Protein AF-A0A060CAY7-F1 (afdb_monomer_lite)

Secondary structure (DSSP, 8-state):
------------HHHHHHHHHHHHHHHHHHHHHHHHHHHTT-SSS----EEETT-TTS-HHHHGGG-SS-EEE----TT--GGGS----

InterPro domains:
  IPR003476 Glycoside hydrolase, family 42 [PTHR36447] (9-79)
  IPR013529 Glycoside hydrolase, family 42, N-terminal [PF02449] (11-79)
  IPR017853 Glycoside hydrolase superfamily [SSF51445] (13-77)

Foldseek 3Di:
DDDDPPPPPPPPVVVVVVVLVVVQVVVLVVQLVVVVVVCVPDVDDWDEDAAEQPDPSHDVVVNVVSGRDYHYDADDDPPRDPVRRPDDD

Radius of gyration: 19.35 Å; chains: 1; bounding box: 36×37×62 Å

Organism: NCBI:txid165187

pLDDT: mean 86.09, std 16.67, range [41.31, 98.62]

Structure (mmCIF, N/CA/C/O backbone):
data_AF-A0A060CAY7-F1
#
_entry.id   AF-A0A060CAY7-F1
#
loop_
_atom_site.group_PDB
_atom_site.id
_atom_site.type_symbol
_atom_site.label_atom_id
_atom_site.label_alt_id
_atom_site.label_comp_id
_atom_site.label_asym_id
_atom_site.label_entity_id
_atom_site.label_seq_id
_atom_site.pdbx_PDB_ins_code
_atom_site.Cartn_x
_atom_site.Cartn_y
_atom_site.Cartn_z
_atom_site.occupancy
_atom_site.B_iso_or_equiv
_atom_site.auth_seq_id
_atom_site.auth_comp_id
_atom_site.auth_asy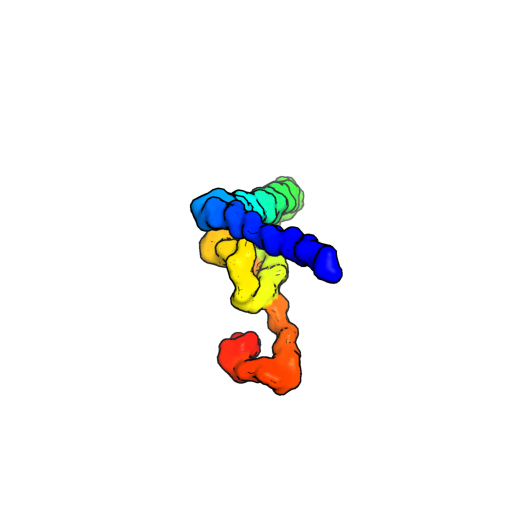m_id
_atom_site.auth_atom_id
_atom_site.pdbx_PDB_model_num
ATOM 1 N N . MET A 1 1 ? 14.914 4.859 -48.885 1.00 43.59 1 MET A N 1
ATOM 2 C CA . MET A 1 1 ? 15.790 5.594 -47.954 1.00 43.59 1 MET A CA 1
ATOM 3 C C . MET A 1 1 ? 14.911 6.617 -47.259 1.00 43.59 1 MET A C 1
ATOM 5 O O . MET A 1 1 ? 14.746 7.711 -47.771 1.00 43.59 1 MET A O 1
ATOM 9 N N . GLU A 1 2 ? 14.261 6.211 -46.173 1.00 41.69 2 GLU A N 1
ATOM 10 C CA . GLU A 1 2 ? 13.443 7.089 -45.334 1.00 41.69 2 GLU A CA 1
ATOM 11 C C . GLU A 1 2 ? 13.809 6.754 -43.891 1.00 41.69 2 GLU A C 1
ATOM 13 O O . GLU A 1 2 ? 13.774 5.597 -43.471 1.00 41.69 2 GLU A O 1
ATOM 18 N N . THR A 1 3 ? 14.356 7.751 -43.213 1.00 44.72 3 THR A N 1
ATOM 19 C CA . THR A 1 3 ? 15.019 7.649 -41.919 1.00 44.72 3 THR A CA 1
ATOM 20 C C . THR A 1 3 ? 13.989 7.407 -40.827 1.00 44.72 3 THR A C 1
ATOM 22 O O . THR A 1 3 ? 13.157 8.272 -40.559 1.00 44.72 3 THR A O 1
ATOM 25 N N . ALA A 1 4 ? 14.068 6.247 -40.174 1.00 50.94 4 ALA A N 1
ATOM 26 C CA . ALA A 1 4 ? 13.404 6.025 -38.901 1.00 50.94 4 ALA A CA 1
ATOM 27 C C . ALA A 1 4 ? 13.908 7.088 -37.914 1.00 50.94 4 ALA A C 1
ATOM 29 O O . ALA A 1 4 ? 15.102 7.145 -37.622 1.00 50.94 4 ALA A O 1
ATOM 30 N 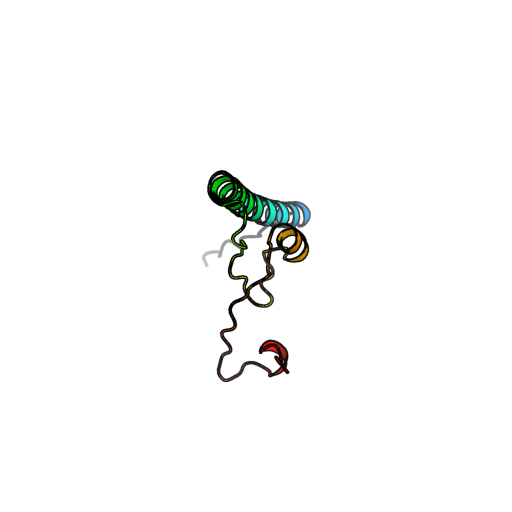N . LEU A 1 5 ? 13.013 7.958 -37.438 1.00 54.16 5 LEU A N 1
ATOM 31 C CA . LEU A 1 5 ? 13.305 8.815 -36.297 1.00 54.16 5 LEU A CA 1
ATOM 32 C C . LEU A 1 5 ? 13.599 7.908 -35.097 1.00 54.16 5 LEU A C 1
ATOM 34 O O . LEU A 1 5 ? 12.685 7.361 -34.479 1.00 54.16 5 LEU A O 1
ATOM 38 N N . GLU A 1 6 ? 14.878 7.756 -34.768 1.00 55.94 6 GLU A N 1
ATOM 39 C CA . GLU A 1 6 ? 15.322 7.273 -33.468 1.00 55.94 6 GLU A CA 1
ATOM 40 C C . GLU A 1 6 ? 14.763 8.224 -32.402 1.00 55.94 6 GLU A C 1
ATOM 42 O O . GLU A 1 6 ? 15.251 9.337 -32.198 1.00 55.94 6 GLU A O 1
ATOM 47 N N . ARG A 1 7 ? 13.682 7.808 -31.736 1.00 55.94 7 ARG A N 1
ATOM 48 C CA . ARG A 1 7 ? 13.186 8.468 -30.528 1.00 55.94 7 ARG A CA 1
ATOM 49 C C . ARG A 1 7 ? 14.210 8.231 -29.423 1.00 55.94 7 ARG A C 1
ATOM 51 O O . ARG A 1 7 ? 14.131 7.247 -28.694 1.00 55.94 7 ARG A O 1
ATOM 58 N N . THR A 1 8 ? 15.161 9.142 -29.277 1.00 55.12 8 THR A N 1
ATOM 59 C CA . THR A 1 8 ? 15.970 9.238 -28.064 1.00 55.12 8 THR A CA 1
ATOM 60 C C . THR A 1 8 ? 15.052 9.660 -26.920 1.00 55.12 8 THR A C 1
ATOM 62 O O . THR A 1 8 ? 14.731 10.834 -26.743 1.00 55.12 8 THR A O 1
ATOM 65 N N . SER A 1 9 ? 14.569 8.691 -26.141 1.00 62.56 9 SER A N 1
ATOM 66 C CA . SER A 1 9 ? 13.922 8.978 -24.865 1.00 62.56 9 SER A CA 1
ATOM 67 C C . SER A 1 9 ? 14.989 9.510 -23.914 1.00 62.56 9 SER A C 1
ATOM 69 O O . SER A 1 9 ? 15.739 8.740 -23.314 1.00 62.56 9 SER A O 1
ATOM 71 N N . VAL A 1 10 ? 15.085 10.832 -23.788 1.00 61.34 10 VAL A N 1
ATOM 72 C CA . VAL A 1 10 ? 15.883 11.448 -22.728 1.00 61.34 10 VAL A CA 1
ATOM 73 C C . VAL A 1 10 ? 15.122 11.232 -21.425 1.00 61.34 10 VAL A C 1
ATOM 75 O O . VAL A 1 10 ? 14.251 12.012 -21.049 1.00 61.34 10 VAL A O 1
ATOM 78 N N . VAL A 1 11 ? 15.403 10.118 -20.756 1.00 65.56 11 VAL A N 1
ATOM 79 C CA . VAL A 1 11 ? 14.899 9.870 -19.410 1.00 65.56 11 VAL A CA 1
ATOM 80 C C . VAL A 1 11 ? 15.824 10.606 -18.454 1.00 65.56 11 VAL A C 1
ATOM 82 O O . VAL A 1 11 ? 16.963 10.199 -18.230 1.00 65.56 11 VAL A O 1
ATOM 85 N N . ILE A 1 12 ? 15.337 11.699 -17.870 1.00 82.50 12 ILE A N 1
ATOM 86 C CA . ILE A 1 12 ? 15.989 12.285 -16.700 1.00 82.50 12 ILE A CA 1
ATOM 87 C C . ILE A 1 12 ? 15.731 11.305 -15.554 1.00 82.50 12 ILE A C 1
ATOM 89 O O . ILE A 1 12 ? 14.642 11.282 -14.987 1.00 82.50 12 ILE A O 1
ATOM 93 N N . SER A 1 13 ? 16.715 10.450 -15.260 1.00 85.62 13 SER A N 1
ATOM 94 C CA . SER A 1 13 ? 16.579 9.330 -14.315 1.00 85.62 13 SER A CA 1
ATOM 95 C C . SER A 1 13 ? 15.963 9.737 -12.971 1.00 85.62 13 SER A C 1
ATOM 97 O O . SER A 1 13 ? 15.161 8.985 -12.423 1.00 85.62 13 SER A O 1
ATOM 99 N N . GLY A 1 14 ? 16.303 10.926 -12.461 1.00 90.38 14 GLY A N 1
ATOM 100 C CA . GLY A 1 14 ? 15.728 11.458 -11.222 1.00 90.38 14 GLY A CA 1
ATOM 101 C C . GLY A 1 14 ? 14.224 11.723 -11.326 1.00 90.38 14 GLY A C 1
ATOM 102 O O . GLY A 1 14 ? 13.468 11.260 -10.481 1.00 90.38 14 GLY A O 1
ATOM 103 N N . LEU A 1 15 ? 13.768 12.361 -12.411 1.00 92.44 15 LEU A N 1
ATOM 104 C CA . LEU A 1 15 ? 12.342 12.644 -12.618 1.00 92.44 15 LEU A CA 1
ATOM 105 C C . LEU A 1 15 ? 11.511 11.365 -12.755 1.00 92.44 15 LEU A C 1
ATOM 107 O O . LEU A 1 15 ? 10.394 11.309 -12.253 1.00 92.44 15 LEU A O 1
ATOM 111 N N . LEU A 1 16 ? 12.046 10.325 -13.405 1.00 91.62 16 LEU A N 1
ATOM 112 C CA . LEU A 1 16 ? 11.355 9.035 -13.481 1.00 91.62 16 LEU A CA 1
ATOM 113 C C . LEU A 1 16 ? 11.213 8.394 -12.094 1.00 91.62 16 LEU A C 1
ATOM 115 O O . LEU A 1 16 ? 10.169 7.826 -11.778 1.00 91.62 16 LEU A O 1
ATOM 119 N N . GLN A 1 17 ? 12.255 8.474 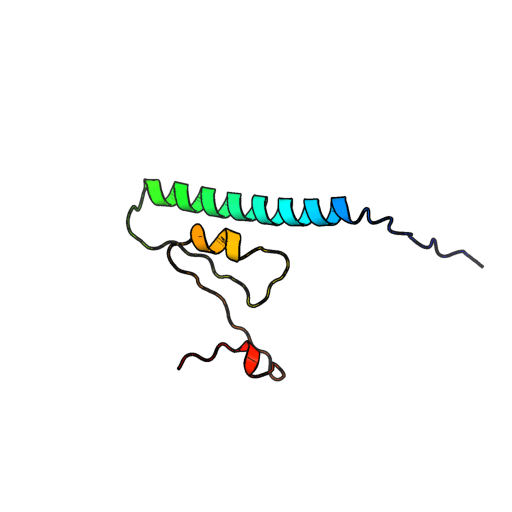-11.268 1.00 92.00 17 GLN A N 1
ATOM 120 C CA . GLN A 1 17 ? 12.222 7.939 -9.911 1.00 92.00 17 GLN A CA 1
ATOM 121 C C . GLN A 1 17 ? 11.231 8.702 -9.026 1.00 92.00 17 GLN A C 1
ATOM 123 O O . GLN A 1 17 ? 10.456 8.076 -8.305 1.00 92.00 17 GLN A O 1
ATOM 128 N N . ASP A 1 18 ? 11.208 10.030 -9.123 1.00 94.94 18 ASP A N 1
ATOM 129 C CA . ASP A 1 18 ? 10.251 10.856 -8.387 1.00 94.94 18 ASP A CA 1
ATOM 130 C C . ASP A 1 18 ? 8.819 10.618 -8.866 1.00 94.94 18 ASP A C 1
ATOM 132 O O . ASP A 1 18 ? 7.908 10.526 -8.048 1.00 94.94 18 ASP A O 1
ATOM 136 N N . TYR A 1 19 ? 8.613 10.398 -10.166 1.00 93.62 19 TYR A N 1
ATOM 137 C CA . TYR A 1 19 ? 7.301 10.023 -10.684 1.00 93.62 19 TYR A CA 1
ATOM 138 C C . TYR A 1 19 ? 6.811 8.684 -10.114 1.00 93.62 19 TYR A C 1
ATOM 140 O O . TYR A 1 19 ? 5.646 8.575 -9.743 1.00 93.62 19 TYR A O 1
ATOM 148 N N . ARG A 1 20 ? 7.685 7.678 -9.972 1.00 93.88 20 ARG A N 1
ATOM 149 C CA . ARG A 1 20 ? 7.322 6.397 -9.333 1.00 93.88 20 ARG A CA 1
ATOM 150 C C . ARG A 1 20 ? 6.955 6.563 -7.859 1.00 93.88 20 ARG A C 1
ATOM 152 O O . ARG A 1 20 ? 5.964 5.991 -7.420 1.00 93.88 20 ARG A O 1
ATOM 159 N N . ARG A 1 21 ? 7.718 7.374 -7.116 1.00 95.56 21 ARG A N 1
ATOM 160 C CA . ARG A 1 21 ? 7.405 7.710 -5.716 1.00 95.56 21 ARG A CA 1
ATOM 161 C C . ARG A 1 21 ? 6.039 8.379 -5.610 1.00 95.56 21 ARG A C 1
ATOM 163 O O . ARG A 1 21 ? 5.204 7.930 -4.836 1.00 95.56 21 ARG A O 1
ATOM 170 N N . TYR A 1 22 ? 5.791 9.369 -6.467 1.00 96.38 22 TYR A N 1
ATOM 171 C CA . TYR A 1 22 ? 4.506 10.052 -6.552 1.00 96.38 22 TYR A CA 1
ATOM 172 C C . TYR A 1 22 ? 3.351 9.091 -6.864 1.00 96.38 22 TYR A C 1
ATOM 174 O O . TYR A 1 22 ? 2.310 9.177 -6.223 1.00 96.38 22 TYR A O 1
ATOM 182 N N . GLN A 1 23 ? 3.511 8.166 -7.818 1.00 97.00 23 GLN A N 1
ATOM 183 C CA . GLN A 1 23 ? 2.465 7.186 -8.139 1.00 97.00 23 GLN A CA 1
ATOM 184 C C . GLN A 1 23 ? 2.142 6.286 -6.940 1.00 97.00 23 GLN A C 1
ATOM 186 O O . GLN A 1 23 ? 0.971 6.135 -6.596 1.00 97.00 23 GLN A O 1
ATOM 191 N N . ASN A 1 24 ? 3.167 5.765 -6.259 1.00 97.00 24 ASN A N 1
ATOM 192 C CA . ASN A 1 24 ? 2.979 4.980 -5.043 1.00 97.00 24 ASN A CA 1
ATOM 193 C C . ASN A 1 24 ? 2.233 5.773 -3.952 1.00 97.00 24 ASN A C 1
ATOM 195 O O . ASN A 1 24 ? 1.265 5.270 -3.384 1.00 97.00 24 ASN A O 1
ATOM 199 N N . GLU A 1 25 ? 2.643 7.017 -3.693 1.00 97.88 25 GLU A N 1
ATOM 200 C CA . GLU A 1 25 ? 2.005 7.891 -2.700 1.00 97.88 25 GLU A CA 1
ATOM 201 C C . GLU A 1 25 ? 0.556 8.231 -3.070 1.00 97.88 25 GLU A C 1
ATOM 203 O O . GLU A 1 25 ? -0.322 8.203 -2.211 1.00 97.88 25 GLU A O 1
ATOM 208 N N . ALA A 1 26 ? 0.282 8.510 -4.347 1.00 98.06 26 ALA A N 1
ATOM 209 C CA . ALA A 1 26 ? -1.058 8.829 -4.826 1.00 98.06 26 ALA A CA 1
ATOM 210 C C . ALA A 1 26 ? -2.018 7.642 -4.657 1.00 98.06 26 ALA A C 1
ATOM 212 O O . ALA A 1 26 ? -3.141 7.821 -4.188 1.00 98.06 26 ALA A O 1
ATOM 213 N N . GLN A 1 27 ? -1.575 6.426 -4.987 1.00 97.88 27 GLN A N 1
ATOM 214 C CA . GLN A 1 27 ? -2.382 5.219 -4.797 1.00 97.88 27 GLN A CA 1
ATOM 215 C C . GLN A 1 27 ? -2.590 4.898 -3.311 1.00 97.88 27 GLN A C 1
ATOM 217 O O . GLN A 1 27 ? -3.701 4.547 -2.911 1.00 97.88 27 GLN A O 1
ATOM 222 N N . LEU A 1 28 ? -1.559 5.074 -2.478 1.00 98.25 28 LEU A N 1
ATOM 223 C CA . LEU A 1 28 ? -1.676 4.895 -1.030 1.00 98.25 28 LEU A CA 1
ATOM 224 C C . LEU A 1 28 ? -2.647 5.912 -0.413 1.00 98.25 28 LEU A C 1
ATOM 226 O O . LEU A 1 28 ? -3.431 5.560 0.466 1.00 98.25 28 LEU A O 1
ATOM 230 N N . ALA A 1 29 ? -2.647 7.156 -0.898 1.00 98.56 29 ALA A N 1
ATOM 231 C CA . ALA A 1 29 ? -3.585 8.184 -0.459 1.00 98.56 29 ALA A CA 1
ATOM 232 C C . ALA A 1 29 ? -5.042 7.820 -0.785 1.00 98.56 29 ALA A C 1
ATOM 234 O O . ALA A 1 29 ? -5.920 8.065 0.041 1.00 98.56 29 ALA A O 1
ATOM 235 N N . CYS A 1 30 ? -5.306 7.196 -1.941 1.00 98.56 30 CYS A N 1
ATOM 236 C CA . CYS A 1 30 ? -6.635 6.660 -2.254 1.00 98.56 30 CYS A CA 1
ATOM 237 C C . CYS A 1 30 ? -7.062 5.600 -1.231 1.00 98.56 30 CYS A C 1
ATOM 239 O O . CYS A 1 30 ? -8.138 5.715 -0.648 1.00 98.56 30 CYS A O 1
ATOM 241 N N . PHE A 1 31 ? -6.191 4.625 -0.952 1.00 98.50 31 PHE A N 1
ATOM 242 C CA . PHE A 1 31 ? -6.464 3.587 0.042 1.00 98.50 31 PHE A CA 1
ATOM 243 C C . PHE A 1 31 ? -6.725 4.168 1.442 1.00 98.50 31 PHE A C 1
ATOM 245 O O . PHE A 1 31 ? -7.707 3.801 2.083 1.00 98.50 31 PHE A O 1
ATOM 252 N N . ILE A 1 32 ? -5.889 5.104 1.910 1.00 98.56 32 ILE A N 1
ATOM 253 C CA . ILE A 1 32 ? -6.069 5.775 3.209 1.00 98.56 32 ILE A CA 1
ATOM 254 C C . ILE A 1 32 ? -7.401 6.530 3.249 1.00 98.56 32 ILE A C 1
ATOM 256 O O . ILE A 1 32 ? -8.124 6.433 4.237 1.00 98.56 32 ILE A O 1
ATOM 260 N N . GLY A 1 33 ? -7.747 7.246 2.176 1.00 98.62 33 GLY A N 1
ATOM 261 C CA . GLY A 1 33 ? -9.008 7.979 2.089 1.00 98.62 33 GLY A CA 1
ATOM 262 C C . GLY A 1 33 ? -10.228 7.066 2.217 1.00 98.62 33 GLY A C 1
ATOM 263 O O . GLY A 1 33 ? -11.152 7.379 2.966 1.00 98.62 33 GLY A O 1
ATOM 264 N N . GLU A 1 34 ? -10.219 5.918 1.536 1.00 98.56 34 GLU A N 1
ATOM 265 C CA . GLU A 1 34 ? -11.281 4.914 1.654 1.00 98.56 34 GLU A CA 1
ATOM 266 C C . GLU A 1 34 ? -11.315 4.275 3.048 1.00 98.56 34 GLU A C 1
ATOM 268 O O . GLU A 1 34 ? -12.382 4.192 3.657 1.00 98.56 34 GLU A O 1
ATOM 273 N N . ARG A 1 35 ? -10.154 3.883 3.590 1.00 98.19 35 ARG A N 1
ATOM 274 C CA . ARG A 1 35 ? -10.025 3.325 4.944 1.00 98.19 35 ARG A CA 1
ATOM 275 C C . ARG A 1 35 ? -10.622 4.265 5.985 1.00 98.19 35 ARG A C 1
ATOM 277 O O . ARG A 1 35 ? -11.438 3.835 6.797 1.00 98.19 35 ARG A O 1
ATOM 284 N N . ASP A 1 36 ? -10.227 5.534 5.958 1.00 98.31 36 ASP A N 1
ATOM 285 C CA . ASP A 1 36 ? -10.662 6.533 6.933 1.00 98.31 36 ASP A CA 1
ATOM 286 C C . ASP A 1 36 ? -12.164 6.809 6.798 1.00 98.31 36 ASP A C 1
ATOM 288 O O . ASP A 1 36 ? -12.861 6.905 7.808 1.00 98.31 36 ASP A O 1
ATOM 292 N N . ALA A 1 37 ? -12.691 6.846 5.568 1.00 98.38 37 ALA A N 1
ATOM 293 C CA . ALA A 1 37 ? -14.126 6.974 5.323 1.00 98.38 37 ALA A CA 1
ATOM 294 C C . ALA A 1 37 ? -14.926 5.777 5.868 1.00 98.38 37 ALA A C 1
ATOM 296 O O . ALA A 1 37 ? -15.976 5.971 6.480 1.00 98.38 37 ALA A O 1
ATOM 297 N N . ILE A 1 38 ? -14.427 4.546 5.703 1.00 98.12 38 ILE A N 1
ATOM 298 C CA . ILE A 1 38 ? -15.032 3.343 6.296 1.00 98.12 38 ILE A CA 1
ATOM 299 C C . ILE A 1 38 ? -14.997 3.429 7.828 1.00 98.12 38 ILE A C 1
ATOM 301 O O . ILE A 1 38 ? -15.988 3.107 8.484 1.00 98.12 38 ILE A O 1
ATOM 305 N N . ARG A 1 39 ? -13.898 3.927 8.408 1.00 97.56 39 ARG A N 1
ATOM 306 C CA . ARG A 1 39 ? -13.689 3.998 9.864 1.00 97.56 39 ARG A CA 1
ATOM 307 C C . ARG A 1 39 ? -14.629 4.946 10.599 1.00 97.56 39 ARG A C 1
ATOM 309 O O . ARG A 1 39 ? -14.857 4.752 11.787 1.00 97.56 39 ARG A O 1
ATOM 316 N N . VAL A 1 40 ? -15.242 5.896 9.892 1.00 98.12 40 VAL A N 1
ATOM 317 C CA . VAL A 1 40 ? -16.337 6.729 10.422 1.00 98.12 40 VAL A CA 1
ATOM 318 C C . VAL A 1 40 ? -17.596 5.902 10.726 1.00 98.12 40 VAL A C 1
ATOM 320 O O . VAL A 1 40 ? -18.397 6.292 11.574 1.00 98.12 40 VAL A O 1
ATOM 323 N N . HIS A 1 41 ? -17.790 4.774 10.039 1.00 98.31 41 HIS A N 1
ATOM 324 C CA . HIS A 1 41 ? -19.005 3.958 10.123 1.00 98.31 41 HIS A CA 1
ATOM 325 C C . HIS A 1 41 ? -18.787 2.573 10.743 1.00 98.31 41 HIS A C 1
ATOM 327 O O . HIS A 1 41 ? -19.733 2.004 11.286 1.00 98.31 41 HIS A O 1
ATOM 333 N N . ASP A 1 42 ? -17.568 2.038 10.681 1.00 98.00 42 ASP A N 1
ATOM 334 C CA . ASP A 1 42 ? -17.183 0.775 11.305 1.00 98.00 42 ASP A CA 1
ATOM 335 C C . ASP A 1 42 ? -15.804 0.903 11.953 1.00 98.00 42 ASP A C 1
ATOM 337 O O . ASP A 1 42 ? -14.773 0.914 11.277 1.00 98.00 42 ASP A O 1
ATOM 341 N N . GLU A 1 43 ? -15.791 0.968 13.281 1.00 96.44 43 GLU A N 1
ATOM 342 C CA . GLU A 1 43 ? -14.586 1.180 14.083 1.00 96.44 43 GLU A CA 1
ATOM 343 C C . GLU A 1 43 ? -13.703 -0.071 14.221 1.00 96.44 43 GLU A C 1
ATOM 345 O O . GLU A 1 43 ? -12.540 0.051 14.599 1.00 96.44 43 GLU A O 1
ATOM 350 N N . SER A 1 44 ? -14.227 -1.273 13.950 1.00 96.88 44 SER A N 1
ATOM 351 C CA . SER A 1 44 ? -13.629 -2.515 14.471 1.00 96.88 44 SER A CA 1
ATOM 352 C C . SER A 1 44 ? -13.280 -3.570 13.425 1.00 96.88 44 SER A C 1
ATOM 354 O O . SER A 1 44 ? -12.350 -4.347 13.643 1.00 96.88 44 SER A O 1
ATOM 356 N N . THR A 1 45 ? -13.981 -3.616 12.288 1.00 98.12 45 THR A N 1
ATOM 357 C CA . THR A 1 45 ? -13.711 -4.635 11.262 1.00 98.12 45 THR A CA 1
ATOM 358 C C . THR A 1 45 ? -12.338 -4.400 10.620 1.00 98.12 45 THR A C 1
ATOM 360 O O . THR A 1 45 ? -12.078 -3.278 10.185 1.00 98.12 45 THR A O 1
ATOM 363 N N . PRO A 1 46 ? -11.440 -5.398 10.525 1.00 98.06 46 PRO A N 1
ATOM 364 C CA . PRO A 1 46 ? -10.128 -5.212 9.902 1.00 98.06 46 PRO A CA 1
ATOM 365 C C . PRO A 1 46 ? -10.226 -4.757 8.439 1.00 98.06 46 PRO A C 1
ATOM 367 O O . PRO A 1 46 ? -11.002 -5.315 7.664 1.00 98.06 46 PRO A O 1
ATOM 370 N N . ILE A 1 47 ? -9.411 -3.777 8.050 1.00 98.38 47 ILE A N 1
ATOM 371 C CA . ILE A 1 47 ? -9.318 -3.251 6.686 1.00 98.38 47 ILE A CA 1
ATOM 372 C C . ILE A 1 47 ? -8.033 -3.761 6.025 1.00 98.38 47 ILE A C 1
ATOM 37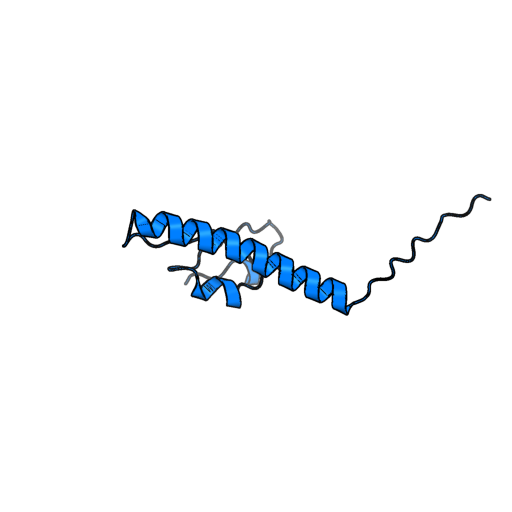4 O O . ILE A 1 47 ? -6.935 -3.691 6.583 1.00 98.38 47 ILE A O 1
ATOM 378 N N . THR A 1 48 ? -8.176 -4.266 4.802 1.00 98.38 48 THR A N 1
ATOM 379 C CA . THR A 1 48 ? -7.080 -4.752 3.960 1.00 98.38 48 THR A CA 1
ATOM 380 C C . THR A 1 48 ? -7.354 -4.425 2.493 1.00 98.38 48 THR A C 1
ATOM 382 O O . THR A 1 48 ? -8.441 -3.979 2.133 1.00 98.38 48 THR A O 1
ATOM 385 N N . THR A 1 49 ? -6.361 -4.661 1.646 1.00 97.75 49 THR A N 1
ATOM 386 C CA . THR A 1 49 ? -6.469 -4.701 0.190 1.00 97.75 49 THR A CA 1
ATOM 387 C C . THR A 1 49 ? -5.550 -5.804 -0.322 1.00 97.75 49 THR A C 1
ATOM 389 O O . THR A 1 49 ? -4.513 -6.079 0.285 1.00 97.75 49 THR A O 1
ATOM 392 N N . ASN A 1 50 ? -5.941 -6.460 -1.406 1.00 96.38 50 ASN A N 1
ATOM 393 C CA . ASN A 1 50 ? -5.212 -7.583 -1.974 1.00 96.38 50 ASN A CA 1
ATOM 394 C C . ASN A 1 50 ? -3.969 -7.097 -2.736 1.00 96.38 50 ASN A C 1
ATOM 396 O O . ASN A 1 50 ? -4.052 -6.533 -3.826 1.00 96.38 50 ASN A O 1
ATOM 400 N N . LEU A 1 51 ? -2.791 -7.317 -2.151 1.00 95.69 51 LEU A N 1
ATOM 401 C CA . LEU A 1 51 ? -1.509 -6.999 -2.779 1.00 95.69 51 LEU A CA 1
ATOM 402 C C . LEU A 1 51 ? -1.103 -8.056 -3.822 1.00 95.69 51 LEU A C 1
ATOM 404 O O . LEU A 1 51 ? -1.664 -9.146 -3.898 1.00 95.69 51 LEU A O 1
ATOM 408 N N . MET A 1 52 ? -0.091 -7.749 -4.629 1.00 92.31 52 MET A N 1
ATOM 409 C CA . MET A 1 52 ? 0.385 -8.601 -5.720 1.00 92.31 52 MET A CA 1
ATOM 410 C C . MET A 1 52 ? 1.850 -8.969 -5.500 1.00 92.31 52 MET A C 1
ATOM 412 O O . MET A 1 52 ? 2.695 -8.083 -5.554 1.00 92.31 52 MET A O 1
ATOM 416 N N . GLY A 1 53 ? 2.156 -10.264 -5.348 1.00 83.81 53 GLY A N 1
ATOM 417 C CA . GLY A 1 53 ? 3.508 -10.851 -5.241 1.00 83.81 53 GLY A CA 1
ATOM 418 C C . GLY A 1 53 ? 4.683 -9.873 -5.046 1.00 83.81 53 GLY A C 1
ATOM 419 O O . GLY A 1 53 ? 4.740 -9.118 -4.081 1.00 83.81 53 GLY A O 1
ATOM 420 N N . THR A 1 54 ? 5.653 -9.888 -5.964 1.00 80.88 54 THR A N 1
ATOM 421 C CA . THR A 1 54 ? 6.774 -8.928 -5.981 1.00 80.88 54 THR A CA 1
ATOM 422 C C . THR A 1 54 ? 6.514 -7.789 -6.970 1.00 80.88 54 THR A C 1
ATOM 424 O O . THR A 1 54 ? 7.329 -7.537 -7.867 1.00 80.88 54 THR A O 1
ATOM 427 N N . PHE A 1 55 ? 5.346 -7.150 -6.883 1.00 83.62 55 PHE A N 1
ATOM 428 C CA . PHE A 1 55 ? 4.995 -6.034 -7.757 1.00 83.62 55 PHE A CA 1
ATOM 429 C C . PHE A 1 55 ? 5.862 -4.807 -7.444 1.00 83.62 55 PHE A C 1
ATOM 431 O O . PHE A 1 55 ? 5.899 -4.327 -6.317 1.00 83.62 55 PHE A O 1
ATOM 438 N N . LYS A 1 56 ? 6.612 -4.325 -8.441 1.00 81.56 56 LYS A N 1
ATOM 439 C CA . LYS A 1 56 ? 7.716 -3.371 -8.225 1.00 81.56 56 LYS A CA 1
ATOM 440 C C . LYS A 1 56 ? 7.299 -1.904 -8.195 1.00 81.56 56 LYS A C 1
ATOM 442 O O . LYS A 1 56 ? 8.115 -1.071 -7.808 1.00 81.56 56 LYS A O 1
ATOM 447 N N . ASP A 1 57 ? 6.089 -1.588 -8.642 1.00 87.38 57 ASP A N 1
ATOM 448 C CA . ASP A 1 57 ? 5.657 -0.194 -8.777 1.00 87.38 57 ASP A CA 1
ATOM 449 C C . ASP A 1 57 ? 5.067 0.374 -7.474 1.00 87.38 57 ASP A C 1
ATOM 451 O O . ASP A 1 57 ? 4.926 1.589 -7.358 1.00 87.38 57 ASP A O 1
ATOM 455 N N . LEU A 1 58 ? 4.787 -0.481 -6.480 1.00 91.81 58 LEU A N 1
ATOM 456 C CA . LEU A 1 58 ? 4.312 -0.087 -5.152 1.00 91.81 58 LEU A CA 1
ATOM 457 C C . LEU A 1 58 ? 5.329 -0.445 -4.066 1.00 91.81 58 LEU A C 1
ATOM 459 O O . LEU A 1 58 ? 5.913 -1.528 -4.064 1.00 91.81 58 LEU A O 1
ATOM 463 N N . ASP A 1 59 ? 5.505 0.461 -3.109 1.00 94.88 59 ASP A N 1
ATOM 464 C CA . ASP A 1 59 ? 6.342 0.254 -1.932 1.00 94.88 59 ASP A CA 1
ATOM 465 C C . ASP A 1 59 ? 5.514 -0.360 -0.798 1.00 94.88 59 ASP A C 1
ATOM 467 O O . ASP A 1 59 ? 4.967 0.338 0.057 1.00 94.88 59 ASP A O 1
ATOM 471 N N . TYR A 1 60 ? 5.427 -1.690 -0.761 1.00 94.50 60 TYR A N 1
ATOM 472 C CA . TYR A 1 60 ? 4.639 -2.385 0.260 1.00 94.50 60 TYR A CA 1
ATOM 473 C C . TYR A 1 60 ? 5.112 -2.159 1.700 1.00 94.50 60 TYR A C 1
ATOM 475 O O . TYR A 1 60 ? 4.318 -2.343 2.623 1.00 94.50 60 TYR A O 1
ATOM 483 N N . PHE A 1 61 ? 6.343 -1.687 1.922 1.00 94.81 61 PHE A N 1
ATOM 484 C CA . PHE A 1 61 ? 6.783 -1.301 3.264 1.00 94.81 61 PHE A CA 1
ATOM 485 C C . PHE A 1 61 ? 6.141 0.008 3.728 1.00 94.81 61 PHE A C 1
ATOM 487 O O . PHE A 1 61 ? 5.922 0.180 4.926 1.00 94.81 61 PHE A O 1
ATOM 494 N N . GLN A 1 62 ? 5.790 0.907 2.804 1.00 96.25 62 GLN A N 1
ATOM 495 C CA . GLN A 1 62 ? 4.986 2.090 3.117 1.00 96.25 62 GLN A CA 1
ATOM 496 C C . GLN A 1 62 ? 3.494 1.764 3.263 1.00 96.25 62 GLN A C 1
ATOM 498 O O . GLN A 1 62 ? 2.816 2.390 4.077 1.00 96.25 62 GLN A O 1
ATOM 503 N N . TRP A 1 63 ? 2.986 0.780 2.512 1.00 97.44 63 TRP A N 1
ATOM 504 C CA . TRP A 1 63 ? 1.578 0.369 2.578 1.00 97.44 63 TRP A CA 1
ATOM 505 C C . TRP A 1 63 ? 1.244 -0.426 3.839 1.00 97.44 63 TRP A C 1
ATOM 507 O O . TRP A 1 63 ? 0.225 -0.156 4.466 1.00 97.44 63 TRP A O 1
ATOM 517 N N . GLY A 1 64 ? 2.097 -1.378 4.232 1.00 96.50 64 GLY A N 1
ATOM 518 C CA . GLY A 1 64 ? 1.843 -2.295 5.348 1.00 96.50 64 GLY A CA 1
ATOM 519 C C . GLY A 1 64 ? 1.353 -1.616 6.637 1.00 96.50 64 GLY A C 1
ATOM 520 O O . GLY A 1 64 ? 0.332 -2.041 7.168 1.00 96.50 64 GLY A O 1
ATOM 521 N N . PRO A 1 65 ? 1.989 -0.525 7.115 1.00 97.38 65 PRO A N 1
ATOM 522 C CA . PRO A 1 65 ? 1.544 0.204 8.307 1.00 97.38 65 PRO A CA 1
ATOM 523 C C . PRO A 1 65 ? 0.157 0.856 8.209 1.00 97.38 65 PRO A C 1
ATOM 525 O O . PRO A 1 65 ? -0.373 1.291 9.227 1.00 97.38 65 PRO A O 1
ATOM 528 N N . GLN A 1 66 ? -0.413 0.988 7.008 1.00 97.81 66 GLN A N 1
ATOM 529 C CA . GLN A 1 66 ? -1.734 1.585 6.798 1.00 97.81 66 GLN A CA 1
ATOM 530 C C . GLN A 1 66 ? -2.867 0.550 6.808 1.00 97.81 66 GLN A C 1
ATOM 532 O O . GLN A 1 66 ? -4.032 0.951 6.789 1.00 97.81 66 GLN A O 1
ATOM 537 N N . MET A 1 67 ? -2.534 -0.744 6.836 1.00 97.75 67 MET A N 1
ATOM 538 C CA . MET A 1 67 ? -3.455 -1.880 6.759 1.00 97.75 67 MET A CA 1
ATOM 539 C C . MET A 1 67 ? -3.508 -2.606 8.109 1.00 97.75 67 MET A C 1
ATOM 541 O O . MET A 1 67 ? -2.481 -2.754 8.769 1.00 97.75 67 MET A O 1
ATOM 545 N N . ASP A 1 68 ? -4.677 -3.119 8.499 1.00 97.75 68 ASP A N 1
ATOM 546 C CA . ASP A 1 68 ? -4.807 -3.889 9.749 1.00 97.75 68 ASP A CA 1
ATOM 547 C C . ASP A 1 68 ? -4.240 -5.309 9.599 1.00 97.75 68 ASP A C 1
ATOM 549 O O . ASP A 1 68 ? -3.678 -5.890 10.526 1.00 97.75 68 ASP A O 1
ATOM 553 N N . VAL A 1 69 ? -4.387 -5.873 8.400 1.00 97.44 69 VAL A N 1
ATOM 554 C CA . VAL A 1 69 ? -3.841 -7.171 8.008 1.00 97.44 69 VAL A CA 1
ATOM 555 C C . VAL A 1 69 ? -3.364 -7.089 6.566 1.00 97.44 69 VAL A C 1
ATOM 557 O O . VAL A 1 69 ? -4.042 -6.525 5.707 1.00 97.44 69 VAL A O 1
ATOM 560 N N . VAL A 1 70 ? -2.193 -7.650 6.278 1.00 96.31 70 VAL A N 1
ATOM 561 C CA . VAL A 1 70 ? -1.688 -7.749 4.906 1.00 96.31 70 VAL A CA 1
ATOM 562 C C . VAL A 1 70 ? -2.327 -8.959 4.234 1.00 96.31 70 VAL A C 1
ATOM 564 O O . VAL A 1 70 ? -2.266 -10.069 4.760 1.00 96.31 70 VAL A O 1
ATOM 567 N N . SER A 1 71 ? -2.916 -8.744 3.062 1.00 95.56 71 SER A N 1
ATOM 568 C CA . SER A 1 71 ? -3.384 -9.810 2.179 1.00 95.56 71 SER A CA 1
ATOM 569 C C . SER A 1 71 ? -2.702 -9.684 0.820 1.00 95.56 71 SER A C 1
ATOM 571 O O . SER A 1 71 ? -2.264 -8.601 0.430 1.00 95.56 71 SER A O 1
ATOM 573 N N . TRP A 1 72 ? -2.554 -10.801 0.115 1.00 94.94 72 TRP A N 1
ATOM 574 C CA . TRP A 1 72 ? -1.982 -10.820 -1.224 1.00 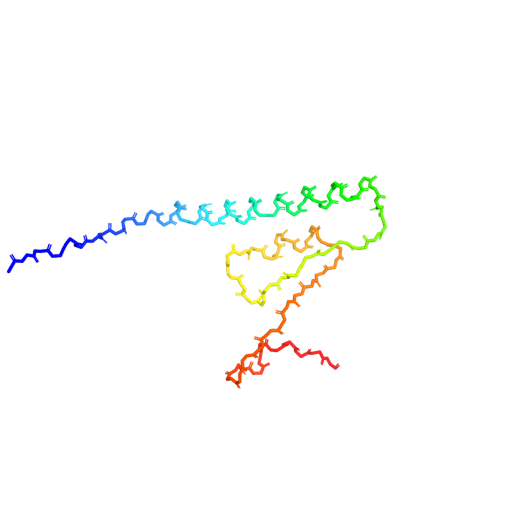94.94 72 TRP A CA 1
ATOM 575 C C . TRP A 1 72 ? -2.578 -11.956 -2.043 1.00 94.94 72 TRP A C 1
ATOM 577 O O . TRP A 1 72 ? -2.947 -12.998 -1.497 1.00 94.94 72 TRP A O 1
ATOM 587 N N . ASP A 1 73 ? -2.622 -11.757 -3.353 1.00 92.75 73 ASP A N 1
ATOM 588 C CA . ASP A 1 73 ? -3.125 -12.746 -4.287 1.00 92.75 73 ASP A CA 1
ATOM 589 C C . ASP A 1 73 ? -1.978 -13.567 -4.887 1.00 92.75 73 ASP A C 1
ATOM 591 O O . ASP A 1 73 ? -1.043 -13.029 -5.494 1.00 92.75 73 ASP A O 1
ATOM 595 N N . ASN A 1 74 ? -2.068 -14.891 -4.751 1.00 90.38 74 ASN A N 1
ATOM 596 C CA . ASN A 1 74 ? -1.107 -15.835 -5.310 1.00 90.38 74 ASN A CA 1
ATOM 597 C C . ASN A 1 74 ? -1.691 -16.560 -6.532 1.00 90.38 74 ASN A C 1
ATOM 599 O O . ASN A 1 74 ? -2.592 -17.385 -6.404 1.00 90.38 74 ASN A O 1
ATOM 603 N N . TYR A 1 75 ? -1.136 -16.274 -7.715 1.00 88.81 75 TYR A N 1
ATOM 604 C CA . TYR A 1 75 ? -1.521 -16.897 -8.988 1.00 88.81 75 TYR A CA 1
ATOM 605 C C . TYR A 1 75 ? -0.294 -17.484 -9.715 1.00 88.81 75 TYR A C 1
ATOM 607 O O . TYR A 1 75 ? 0.207 -16.879 -10.666 1.00 88.81 75 TYR A O 1
ATOM 615 N N . PRO A 1 76 ? 0.241 -18.635 -9.272 1.00 85.38 76 PRO A N 1
ATOM 616 C CA . PRO A 1 76 ? 1.380 -19.268 -9.926 1.00 85.38 76 PRO A CA 1
ATOM 617 C C . PRO A 1 76 ? 0.986 -19.873 -11.280 1.00 85.38 76 PRO A C 1
ATOM 619 O O . PRO A 1 76 ? -0.066 -20.496 -11.428 1.00 85.38 76 PRO A O 1
ATOM 622 N N . GLY A 1 77 ? 1.860 -19.717 -12.271 1.00 86.19 77 GLY A N 1
ATOM 623 C CA . GLY A 1 77 ? 1.787 -20.456 -13.527 1.00 86.19 77 GLY A CA 1
ATOM 624 C C . GLY A 1 77 ? 2.381 -21.861 -13.389 1.00 86.19 77 GLY A C 1
ATOM 625 O O . GLY A 1 77 ? 3.011 -22.191 -12.386 1.00 86.19 77 GLY A O 1
ATOM 626 N N . MET A 1 78 ? 2.229 -22.678 -14.434 1.00 85.75 78 MET A N 1
ATOM 627 C CA . MET A 1 78 ? 2.777 -24.045 -14.466 1.00 85.75 78 MET A CA 1
ATOM 628 C C . MET A 1 78 ? 4.305 -24.081 -14.290 1.00 85.75 78 MET A C 1
ATOM 630 O O . MET A 1 78 ? 4.819 -25.009 -13.677 1.00 85.75 78 MET A O 1
ATOM 634 N N . ASP A 1 79 ? 5.006 -23.054 -14.780 1.00 88.12 79 ASP A N 1
ATOM 635 C CA . ASP A 1 79 ? 6.473 -22.952 -14.740 1.00 88.12 79 ASP A CA 1
ATOM 636 C C . ASP A 1 79 ? 6.985 -22.034 -13.612 1.00 88.12 79 ASP A C 1
ATOM 638 O O . ASP A 1 79 ? 8.145 -21.616 -13.611 1.00 88.12 79 ASP A O 1
ATOM 642 N N . THR A 1 80 ? 6.124 -21.637 -12.668 1.00 81.25 80 THR A N 1
ATOM 643 C CA . THR A 1 80 ? 6.543 -20.770 -11.562 1.00 81.25 80 THR A CA 1
ATOM 644 C C . THR A 1 80 ? 7.503 -21.530 -10.631 1.00 81.25 80 THR A C 1
ATOM 646 O O . THR A 1 80 ? 7.220 -22.664 -10.258 1.00 81.25 80 THR A O 1
ATOM 649 N N . PRO A 1 81 ? 8.659 -20.956 -10.239 1.00 82.94 81 PRO A N 1
ATOM 650 C CA . PRO A 1 81 ? 9.551 -21.618 -9.288 1.00 82.94 81 PRO A CA 1
ATOM 651 C C . PRO A 1 81 ? 8.924 -21.711 -7.893 1.00 82.94 81 PRO A C 1
ATOM 653 O O . PRO A 1 81 ? 8.301 -20.751 -7.440 1.00 82.94 81 PRO A O 1
ATOM 656 N N . GLU A 1 82 ? 9.146 -22.825 -7.184 1.00 77.19 82 GLU A N 1
ATOM 657 C CA . GLU A 1 82 ? 8.578 -23.105 -5.846 1.00 77.19 82 GLU A CA 1
ATOM 658 C C . GLU A 1 82 ? 8.791 -21.968 -4.826 1.00 77.19 82 GLU A C 1
ATOM 660 O O . GLU A 1 82 ? 7.956 -21.722 -3.955 1.00 77.19 82 GLU A O 1
ATOM 665 N N . SER A 1 83 ? 9.865 -21.192 -4.982 1.00 76.81 83 SER A N 1
ATOM 666 C CA . SER A 1 83 ? 10.163 -20.026 -4.146 1.00 76.81 83 SER A CA 1
ATOM 667 C C . SER A 1 83 ? 9.123 -18.896 -4.215 1.00 76.81 83 SER A C 1
ATOM 669 O O . SER A 1 83 ? 9.134 -18.026 -3.350 1.00 76.81 83 SER A O 1
ATOM 671 N N . PHE A 1 84 ? 8.243 -18.871 -5.222 1.00 71.62 84 PHE A 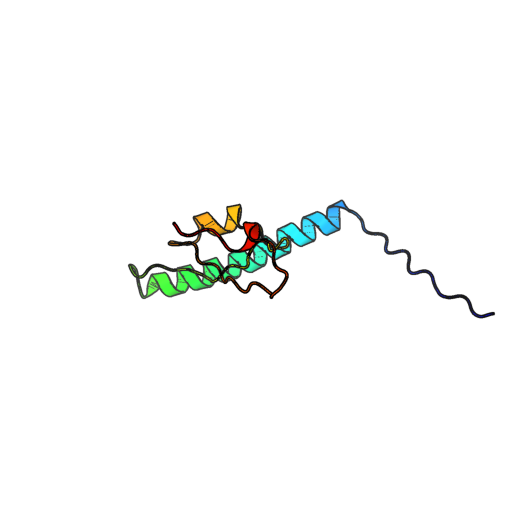N 1
ATOM 672 C CA . PHE A 1 84 ? 7.250 -17.806 -5.438 1.00 71.62 84 PHE A CA 1
ATOM 673 C C . PHE A 1 84 ? 5.826 -18.158 -4.972 1.00 71.62 84 PHE A C 1
ATOM 675 O O . PHE A 1 84 ? 4.922 -17.334 -5.102 1.00 71.62 84 PHE A O 1
ATOM 682 N N . TYR A 1 85 ? 5.608 -19.353 -4.416 1.00 66.94 85 TYR A N 1
ATOM 683 C CA . TYR A 1 85 ? 4.282 -19.806 -3.970 1.00 66.94 85 TYR A CA 1
ATOM 684 C C . TYR A 1 85 ? 3.930 -19.321 -2.558 1.00 66.94 85 TYR A C 1
ATOM 686 O O . TYR A 1 85 ? 2.760 -19.290 -2.200 1.00 66.94 85 TYR A O 1
ATOM 694 N N . GLY A 1 86 ? 4.930 -18.907 -1.767 1.00 61.06 86 GLY A N 1
ATOM 695 C CA . GLY A 1 86 ? 4.762 -18.673 -0.335 1.00 61.06 86 GLY A CA 1
ATOM 696 C C . GLY A 1 86 ? 4.488 -19.999 0.375 1.00 61.06 86 GLY A C 1
ATOM 697 O O . GLY A 1 86 ? 3.375 -20.510 0.358 1.00 61.06 86 GLY A O 1
ATOM 698 N N . HIS A 1 87 ? 5.512 -20.594 0.984 1.00 51.09 87 HIS A N 1
ATOM 699 C CA . HIS A 1 87 ? 5.326 -21.814 1.765 1.00 51.09 87 HIS A CA 1
ATOM 700 C C . HIS A 1 87 ? 4.533 -21.473 3.034 1.00 51.09 87 HIS A C 1
ATOM 702 O O . HIS A 1 87 ? 5.078 -20.886 3.969 1.00 51.09 87 HIS A O 1
ATOM 708 N N . VAL A 1 88 ? 3.240 -21.795 3.044 1.00 44.84 88 VAL A N 1
ATOM 709 C CA . VAL A 1 88 ? 2.462 -21.872 4.282 1.00 44.84 88 VAL A CA 1
ATOM 710 C C . VAL A 1 88 ? 2.789 -23.239 4.899 1.00 44.84 88 VAL A C 1
ATOM 712 O O . VAL A 1 88 ? 2.672 -24.230 4.174 1.00 44.84 88 VAL A O 1
ATOM 715 N N . PRO A 1 89 ? 3.285 -23.299 6.150 1.00 41.31 89 PRO A N 1
ATOM 716 C CA . PRO A 1 89 ? 3.661 -24.557 6.799 1.00 41.31 89 PRO A CA 1
ATOM 717 C C . PRO A 1 89 ? 2.499 -25.548 6.922 1.00 41.31 89 PRO A C 1
ATOM 719 O O . PRO A 1 89 ? 1.332 -25.097 7.004 1.00 41.31 89 PRO A O 1
#

Sequence (89 aa):
METALERTSVVISGLLQDYRRYQNEAQLACFIGERDAIRVHDESTPITTNLMGTFKDLDYFQWGPQMDVVSWDNYPGMDTPESFYGHVP